Protein AF-A0AAJ2TMD1-F1 (afdb_monomer_lite)

Radius of gyration: 14.56 Å; chains: 1; bounding box: 56×27×28 Å

Organism: Stenotrophomonas maltophilia (NCBI:txid40324)

Foldseek 3Di:
DDPDPPDFFDAALPPRHTHDPDPPQKDWDWDDQPPDIAIFIHGPVVCVVCPDDHDLVVVLSSRLSNQVVVHDVSSVVSCVRSDDPDD

Secondary structure (DSSP, 8-state):
-------PPEEPTTT--EE-S-TTSEEEEEEEETTEEEEEEEEHHHHHHT-S---HHHHHHHHHHHHHHH-HHHHHHHHHHHS----

pLDDT: mean 85.96, std 13.59, range [38.62, 97.5]

Sequence (87 aa):
MSRRPVVEPIACDCCGKPLLPVFGTFHRVEREFGWASLPYVLCGDCALQHRGNPSEARVREWIMTRAARAGADWLRAVTNVVTPHGS

Structure (mmCIF, N/CA/C/O backbone):
data_AF-A0AAJ2TMD1-F1
#
_entry.id   AF-A0AAJ2TMD1-F1
#
loop_
_atom_site.group_PDB
_atom_site.id
_atom_site.type_symbol
_atom_site.label_atom_id
_atom_site.label_alt_id
_atom_site.label_comp_id
_atom_site.label_asym_id
_atom_site.label_entity_id
_atom_site.label_seq_id
_atom_site.pdbx_PDB_ins_code
_atom_site.Cartn_x
_atom_site.Cartn_y
_atom_site.Cartn_z
_atom_site.occupancy
_atom_site.B_iso_or_equiv
_atom_site.auth_seq_id
_atom_site.auth_comp_id
_atom_site.auth_asym_id
_atom_site.auth_atom_id
_atom_site.pdbx_PDB_model_num
ATOM 1 N N 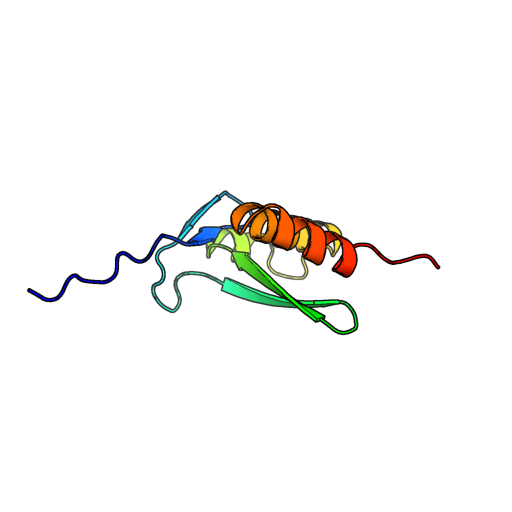. MET A 1 1 ? -32.901 -10.941 12.409 1.00 44.81 1 MET A N 1
ATOM 2 C CA . MET A 1 1 ? -32.192 -9.676 12.103 1.00 44.81 1 MET A CA 1
ATOM 3 C C . MET A 1 1 ? -30.811 -10.023 11.570 1.00 44.81 1 MET A C 1
ATOM 5 O O . MET A 1 1 ? -29.980 -10.484 12.340 1.00 44.81 1 MET A O 1
ATOM 9 N N . SER A 1 2 ? -30.585 -9.891 10.262 1.00 51.00 2 SER A N 1
ATOM 10 C CA . SER A 1 2 ? -29.262 -10.137 9.677 1.00 51.00 2 SER A CA 1
ATOM 11 C C . SER A 1 2 ? -28.376 -8.930 9.991 1.00 51.00 2 SER A C 1
ATOM 13 O O . SER A 1 2 ? -28.680 -7.821 9.549 1.00 51.00 2 SER A O 1
ATOM 15 N N . ARG A 1 3 ? -27.345 -9.100 10.831 1.00 61.50 3 ARG A N 1
ATOM 16 C CA . ARG A 1 3 ? -26.365 -8.034 11.083 1.00 61.50 3 ARG A CA 1
ATOM 17 C C . ARG A 1 3 ? -25.631 -7.799 9.767 1.00 61.50 3 ARG A C 1
ATOM 19 O O . ARG A 1 3 ? -24.936 -8.694 9.296 1.00 61.50 3 ARG A O 1
ATOM 26 N N . ARG A 1 4 ? -25.809 -6.623 9.155 1.00 62.78 4 ARG A N 1
ATOM 27 C CA . ARG A 1 4 ? -24.954 -6.219 8.033 1.00 62.78 4 ARG A CA 1
ATOM 28 C C . ARG A 1 4 ? -23.500 -6.310 8.513 1.00 62.78 4 ARG A C 1
ATOM 30 O O . ARG A 1 4 ? -23.223 -5.782 9.593 1.00 62.78 4 ARG A O 1
ATOM 37 N N . PRO A 1 5 ? -22.601 -6.976 7.772 1.00 61.00 5 PRO A N 1
ATOM 38 C CA . PRO A 1 5 ? -21.191 -6.955 8.116 1.00 61.00 5 PRO A CA 1
ATOM 39 C C . PRO A 1 5 ? -20.733 -5.496 8.172 1.00 61.00 5 PRO A C 1
ATOM 41 O O . PRO A 1 5 ? -20.966 -4.727 7.237 1.00 61.00 5 PRO A O 1
ATOM 44 N N . VAL A 1 6 ? -20.144 -5.106 9.301 1.00 65.50 6 VAL A N 1
ATOM 45 C CA . VAL A 1 6 ? -19.471 -3.814 9.428 1.00 65.50 6 VAL A CA 1
ATOM 46 C C . VAL A 1 6 ? -18.206 -3.942 8.597 1.00 65.50 6 VAL A C 1
ATOM 48 O O . VAL A 1 6 ? -17.284 -4.655 8.981 1.00 65.50 6 VAL A O 1
ATOM 51 N N . VAL A 1 7 ? -18.201 -3.336 7.413 1.00 64.44 7 VAL A N 1
ATOM 52 C CA . VAL A 1 7 ? -17.001 -3.317 6.583 1.00 64.44 7 VAL A CA 1
ATOM 53 C C . VAL A 1 7 ? -16.155 -2.147 7.054 1.00 64.44 7 VAL A C 1
ATOM 55 O O . VAL A 1 7 ? -16.546 -0.991 6.884 1.00 64.44 7 VAL A O 1
ATOM 58 N N . GLU A 1 8 ? -15.030 -2.449 7.695 1.00 68.62 8 GLU A N 1
ATOM 59 C CA . GLU A 1 8 ? -14.090 -1.417 8.115 1.00 68.62 8 GLU A CA 1
ATOM 60 C C . GLU A 1 8 ? -13.553 -0.669 6.883 1.00 68.62 8 GLU A C 1
ATOM 62 O O . GLU A 1 8 ? -13.181 -1.303 5.887 1.00 68.62 8 GLU A O 1
ATOM 67 N N . PRO A 1 9 ? -13.537 0.677 6.903 1.00 74.06 9 PRO A N 1
ATOM 68 C CA . PRO A 1 9 ? -13.002 1.457 5.797 1.00 74.06 9 PRO A CA 1
ATOM 69 C C . PRO A 1 9 ? -11.529 1.124 5.550 1.00 74.06 9 PRO A C 1
ATOM 71 O O . PRO A 1 9 ? -10.718 1.096 6.474 1.00 74.06 9 PRO A O 1
ATOM 74 N N . ILE A 1 10 ? -11.157 0.947 4.284 1.00 86.56 10 ILE A N 1
ATOM 75 C CA . ILE A 1 10 ? -9.749 0.819 3.896 1.00 86.56 10 ILE A CA 1
ATOM 76 C C . ILE A 1 10 ? -9.157 2.225 3.867 1.00 86.56 10 ILE A C 1
ATOM 78 O O . ILE A 1 10 ? -9.746 3.115 3.275 1.00 86.56 10 ILE A O 1
ATOM 82 N N . ALA A 1 11 ? -7.987 2.466 4.448 1.00 91.94 11 ALA A N 1
ATOM 83 C CA . ALA A 1 11 ? -7.338 3.774 4.339 1.00 91.94 11 ALA A CA 1
ATOM 84 C C . ALA A 1 11 ? -6.456 3.879 3.080 1.00 91.94 11 ALA A C 1
ATOM 86 O O . ALA A 1 11 ? -5.811 2.909 2.675 1.00 91.94 11 ALA A O 1
ATOM 87 N N . CYS A 1 12 ? -6.388 5.076 2.487 1.00 94.56 12 CYS A N 1
ATOM 88 C CA . CYS A 1 12 ? -5.418 5.417 1.445 1.00 94.56 12 CYS A CA 1
ATOM 89 C C . CYS A 1 12 ? -3.992 5.282 1.995 1.00 94.56 12 CYS A C 1
ATOM 91 O O . CYS A 1 12 ? -3.683 5.781 3.082 1.00 94.56 12 CYS A O 1
ATOM 93 N N . ASP A 1 13 ? -3.108 4.619 1.260 1.00 96.81 13 ASP A N 1
ATOM 94 C CA . ASP A 1 13 ? -1.725 4.388 1.687 1.00 96.81 13 ASP A CA 1
ATOM 95 C C . ASP A 1 13 ? -0.828 5.618 1.481 1.00 96.81 13 ASP A C 1
ATOM 97 O O . ASP A 1 13 ? 0.251 5.683 2.056 1.00 96.81 13 ASP A O 1
ATOM 101 N N . CYS A 1 14 ? -1.294 6.626 0.734 1.00 96.50 14 CYS A N 1
ATOM 102 C CA . CYS A 1 14 ? -0.591 7.901 0.575 1.00 96.50 14 CYS A CA 1
ATOM 103 C C . CYS A 1 14 ? -1.013 8.956 1.608 1.00 96.50 14 CYS A C 1
ATOM 105 O O . CYS A 1 14 ? -0.157 9.595 2.208 1.00 96.50 14 CYS A O 1
ATOM 107 N N . CYS A 1 15 ? -2.319 9.172 1.806 1.00 95.56 15 CYS A N 1
ATOM 108 C CA . CYS A 1 15 ? -2.828 10.292 2.616 1.00 95.56 15 CYS A CA 1
ATOM 109 C C . CYS A 1 15 ? -3.655 9.872 3.839 1.00 95.56 15 CYS A C 1
ATOM 111 O O . CYS A 1 15 ? -4.144 10.726 4.569 1.00 95.56 15 CYS A O 1
ATOM 113 N N . GLY A 1 16 ? -3.878 8.572 4.053 1.00 94.25 16 GLY A N 1
ATOM 114 C CA . GLY A 1 16 ? -4.655 8.068 5.191 1.00 94.25 16 GLY A CA 1
ATOM 115 C C . GLY A 1 16 ? -6.169 8.275 5.105 1.00 94.25 16 GLY A C 1
ATOM 116 O O . GLY A 1 16 ? -6.882 7.751 5.955 1.00 94.25 16 GLY A O 1
ATOM 117 N N . LYS A 1 17 ? -6.678 8.973 4.076 1.00 92.62 17 LYS A N 1
ATOM 118 C CA . LYS A 1 17 ? -8.120 9.178 3.854 1.00 92.62 17 LYS A CA 1
ATOM 119 C C . LYS A 1 17 ? -8.867 7.836 3.919 1.00 92.62 17 LYS A C 1
ATOM 121 O O . LYS A 1 17 ? -8.465 6.919 3.195 1.00 92.62 17 LYS A O 1
ATOM 126 N N . PRO A 1 18 ? -9.930 7.705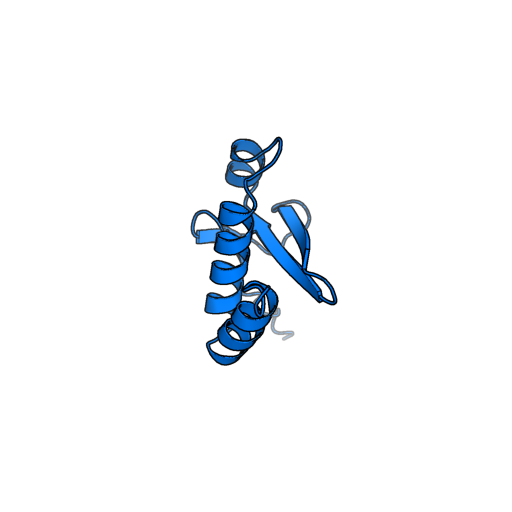 4.734 1.00 90.31 18 PRO A N 1
ATOM 127 C CA . PRO A 1 18 ? -10.752 6.504 4.748 1.00 90.31 18 PRO A CA 1
ATOM 128 C C . PRO A 1 18 ? -11.478 6.368 3.408 1.00 90.31 18 PRO A C 1
ATOM 130 O O . PRO A 1 18 ? -12.035 7.329 2.876 1.00 90.31 18 PRO A O 1
ATOM 133 N N . LEU A 1 19 ? -11.447 5.165 2.856 1.00 88.19 19 LEU A N 1
ATOM 134 C CA . LEU A 1 19 ? -12.023 4.795 1.575 1.00 88.19 19 LEU A CA 1
ATOM 135 C C . LEU A 1 19 ? -13.145 3.813 1.852 1.00 88.19 19 LEU A C 1
ATOM 137 O O . LEU A 1 19 ? -12.978 2.819 2.567 1.00 88.19 19 LEU A O 1
ATOM 141 N N . LEU A 1 20 ? -14.306 4.108 1.281 1.00 78.00 20 LEU A N 1
ATOM 142 C CA . LEU A 1 20 ? -15.402 3.167 1.334 1.00 78.00 20 LEU A CA 1
ATOM 143 C C . LEU A 1 20 ? -15.031 1.957 0.466 1.00 78.00 20 LEU A C 1
ATOM 145 O O . LEU A 1 20 ? -14.513 2.131 -0.636 1.00 78.00 20 LEU A O 1
ATOM 149 N N . PRO A 1 21 ? -15.320 0.731 0.916 1.00 69.06 21 PRO A N 1
ATOM 150 C CA . PRO A 1 21 ? -15.076 -0.497 0.166 1.00 69.06 21 PRO A CA 1
ATOM 151 C C . PRO A 1 21 ? -16.120 -0.680 -0.954 1.00 69.06 21 PRO A C 1
ATOM 153 O O . PRO A 1 21 ? -16.668 -1.760 -1.149 1.00 69.06 21 PRO A O 1
ATOM 156 N N . VAL A 1 22 ? -16.437 0.400 -1.672 1.00 69.50 22 VAL A N 1
ATOM 157 C CA . VAL A 1 22 ? -17.330 0.400 -2.830 1.00 69.50 22 VAL A C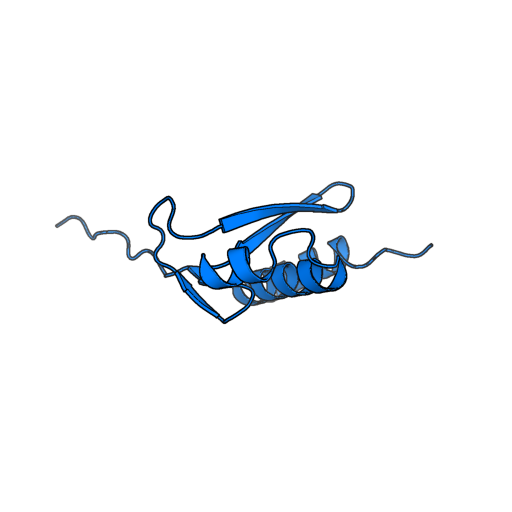A 1
ATOM 158 C C . VAL A 1 22 ? -16.466 0.323 -4.080 1.00 69.50 22 VAL A C 1
ATOM 160 O O . VAL A 1 22 ? -15.526 1.109 -4.246 1.00 69.50 22 VAL A O 1
ATOM 163 N N . PHE A 1 23 ? -16.784 -0.633 -4.954 1.00 61.62 23 PHE A N 1
ATOM 164 C CA . PHE A 1 23 ? -16.097 -0.829 -6.230 1.00 61.62 23 PHE A CA 1
ATOM 165 C C . PHE A 1 23 ? -15.942 0.493 -6.997 1.00 61.62 23 PHE A C 1
ATOM 167 O O . PHE A 1 23 ? -16.885 1.273 -7.109 1.00 61.62 23 PHE A O 1
ATOM 174 N N . GLY A 1 24 ? -14.736 0.738 -7.517 1.00 65.81 24 GLY A N 1
ATOM 175 C CA . GLY A 1 24 ? -14.424 1.896 -8.362 1.00 65.81 24 GLY A CA 1
ATOM 176 C C . GLY A 1 24 ? -14.074 3.196 -7.628 1.00 65.81 24 GLY A C 1
ATOM 177 O O . GLY A 1 24 ? -13.743 4.175 -8.285 1.00 65.81 24 GLY A O 1
ATOM 178 N N . THR A 1 25 ? -14.103 3.232 -6.291 1.00 77.06 25 THR A N 1
ATOM 179 C CA . THR A 1 25 ? -13.807 4.465 -5.523 1.00 77.06 25 THR A CA 1
ATOM 180 C C . THR A 1 25 ? -12.329 4.647 -5.158 1.00 77.06 25 THR A C 1
ATOM 182 O O . THR A 1 25 ? -11.921 5.717 -4.701 1.00 77.06 25 THR A O 1
ATOM 185 N N . PHE A 1 26 ? -11.511 3.616 -5.366 1.00 85.44 26 PHE A N 1
ATOM 186 C CA . PHE A 1 26 ? -10.083 3.629 -5.076 1.00 85.44 26 PHE A CA 1
ATOM 187 C C . PHE A 1 26 ? -9.296 2.788 -6.077 1.00 85.44 26 PHE A C 1
ATOM 189 O O . PHE A 1 26 ? -9.819 1.863 -6.699 1.00 85.44 26 PHE A O 1
ATOM 196 N N . HIS A 1 27 ? -8.010 3.097 -6.198 1.00 89.31 27 HIS A N 1
ATOM 197 C CA . HIS A 1 27 ? -7.082 2.393 -7.067 1.00 89.31 27 HIS A CA 1
ATOM 198 C C . HIS A 1 27 ? -6.288 1.395 -6.241 1.00 89.31 27 HIS A C 1
ATOM 200 O O . HIS A 1 27 ? -5.429 1.790 -5.453 1.00 89.31 27 HIS A O 1
ATOM 206 N N . ARG A 1 28 ? -6.575 0.105 -6.422 1.00 91.19 28 ARG A N 1
ATOM 207 C CA . ARG A 1 28 ? -5.727 -0.979 -5.926 1.00 91.19 28 ARG A CA 1
ATOM 208 C C . ARG A 1 28 ? -4.719 -1.340 -7.007 1.00 91.19 28 ARG A C 1
ATOM 210 O O . ARG A 1 28 ? -5.102 -1.584 -8.146 1.00 91.19 28 ARG A O 1
ATOM 217 N N . VAL A 1 29 ? -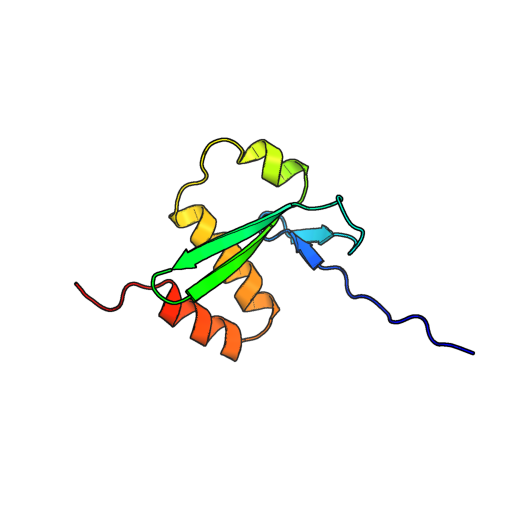3.451 -1.382 -6.631 1.00 91.69 29 VAL A N 1
ATOM 218 C CA . VAL A 1 29 ? -2.346 -1.754 -7.513 1.00 91.69 29 VAL A CA 1
ATOM 219 C C . VAL A 1 29 ? -1.557 -2.861 -6.841 1.00 91.69 29 VAL A C 1
ATOM 221 O O . VAL A 1 29 ? -1.389 -2.849 -5.623 1.00 91.69 29 VAL A O 1
ATOM 224 N N . GLU A 1 30 ? -1.078 -3.805 -7.638 1.00 93.75 30 GLU A N 1
ATOM 225 C CA . GLU A 1 30 ? -0.169 -4.857 -7.199 1.00 93.75 30 GLU A CA 1
ATOM 226 C C . GLU A 1 30 ? 1.213 -4.636 -7.812 1.00 93.75 30 GLU A C 1
ATOM 228 O O . GLU A 1 30 ? 1.339 -4.167 -8.948 1.00 93.75 30 GLU A O 1
ATOM 233 N N . ARG A 1 31 ? 2.257 -4.892 -7.022 1.00 92.94 31 ARG A N 1
ATOM 234 C CA . ARG A 1 31 ? 3.652 -4.707 -7.422 1.00 92.94 31 ARG A CA 1
ATOM 235 C C . ARG A 1 31 ? 4.461 -5.947 -7.114 1.00 92.94 31 ARG A C 1
ATOM 237 O O . ARG A 1 31 ? 4.387 -6.476 -6.009 1.00 92.94 31 ARG A O 1
ATOM 244 N N . GLU A 1 32 ? 5.254 -6.354 -8.091 1.00 92.75 32 GLU A N 1
ATOM 245 C CA . GLU A 1 32 ? 6.095 -7.541 -8.014 1.00 92.75 32 GLU A CA 1
ATOM 246 C C . GLU A 1 32 ? 7.404 -7.250 -7.267 1.00 92.75 32 GLU A C 1
ATOM 248 O O . GLU A 1 32 ? 8.060 -6.235 -7.497 1.00 92.75 32 GLU A O 1
ATOM 253 N N . PHE A 1 33 ? 7.776 -8.169 -6.377 1.00 88.69 33 PHE A N 1
ATOM 254 C CA . PHE A 1 33 ? 9.017 -8.196 -5.604 1.00 88.69 33 PHE A CA 1
ATOM 255 C C . PHE A 1 33 ? 9.592 -9.615 -5.657 1.00 88.69 33 PHE A C 1
ATOM 257 O O . PHE A 1 33 ? 9.454 -10.406 -4.721 1.00 88.69 33 PHE A O 1
ATOM 264 N N . GLY A 1 34 ? 10.202 -9.962 -6.792 1.00 86.69 34 GLY A N 1
ATOM 265 C CA . GLY A 1 34 ? 10.762 -11.293 -7.024 1.00 86.69 34 GLY A CA 1
ATOM 266 C C . GLY A 1 34 ? 9.681 -12.374 -7.026 1.00 86.69 34 GLY A C 1
ATOM 267 O O . GLY A 1 34 ? 8.964 -12.531 -8.006 1.00 86.69 34 GLY A O 1
ATOM 268 N N . TRP A 1 35 ? 9.569 -13.123 -5.928 1.00 86.31 35 TRP A N 1
ATOM 269 C CA . TRP A 1 35 ? 8.630 -14.242 -5.782 1.00 86.31 35 TRP A CA 1
ATOM 270 C C . TRP A 1 35 ? 7.261 -13.842 -5.204 1.00 86.31 35 TRP A C 1
ATOM 272 O O . TRP A 1 35 ? 6.370 -14.685 -5.109 1.00 86.31 35 TRP A O 1
ATOM 282 N N . ALA A 1 36 ? 7.086 -12.580 -4.803 1.00 89.50 36 ALA A N 1
ATOM 283 C CA . ALA A 1 36 ? 5.866 -12.085 -4.173 1.00 89.50 36 ALA A CA 1
ATOM 284 C C . ALA A 1 36 ? 5.251 -10.907 -4.940 1.00 89.50 36 ALA A C 1
ATOM 286 O O . ALA A 1 36 ? 5.953 -10.127 -5.581 1.00 89.50 36 ALA A O 1
ATOM 287 N N . SER A 1 37 ? 3.933 -10.745 -4.812 1.00 93.31 37 SER A N 1
ATOM 288 C CA . SER A 1 37 ? 3.199 -9.556 -5.248 1.00 93.31 37 SER A CA 1
ATOM 289 C C . SER A 1 37 ? 2.588 -8.873 -4.029 1.00 93.31 37 SER A C 1
ATOM 291 O O . SER A 1 37 ? 1.908 -9.515 -3.225 1.00 93.31 37 SER A O 1
ATOM 293 N N . LEU A 1 38 ? 2.856 -7.578 -3.859 1.00 95.50 38 LEU A N 1
ATOM 294 C CA . LEU A 1 38 ? 2.404 -6.798 -2.711 1.00 95.50 38 LEU A CA 1
ATOM 295 C C . LEU A 1 38 ? 1.466 -5.669 -3.155 1.00 95.50 38 LEU A C 1
ATOM 297 O O . LEU A 1 38 ? 1.812 -4.902 -4.062 1.00 95.50 38 LEU A O 1
ATOM 301 N N . PRO A 1 39 ? 0.281 -5.535 -2.527 1.00 94.62 39 PRO A N 1
ATOM 302 C CA . PRO A 1 39 ? -0.682 -4.520 -2.912 1.00 94.62 39 PRO A CA 1
ATOM 303 C C . PRO A 1 39 ? -0.429 -3.180 -2.214 1.00 94.62 39 PRO A C 1
ATOM 305 O O . PRO A 1 39 ? 0.021 -3.126 -1.070 1.00 94.62 39 PRO A O 1
ATOM 308 N N . TYR A 1 40 ? -0.857 -2.100 -2.860 1.00 94.88 40 TYR A N 1
ATOM 309 C CA . TYR A 1 40 ? -1.163 -0.822 -2.218 1.00 94.88 40 TYR A CA 1
ATOM 310 C C . TYR A 1 40 ? -2.467 -0.236 -2.781 1.00 94.88 40 TYR A C 1
ATOM 312 O O . TYR A 1 40 ? -2.947 -0.633 -3.846 1.00 94.88 40 TYR A O 1
ATOM 320 N N . VAL A 1 41 ? -3.072 0.697 -2.046 1.00 94.38 41 VAL A N 1
ATOM 321 C CA . VAL A 1 41 ? -4.351 1.335 -2.367 1.00 94.38 41 VAL A CA 1
ATOM 322 C C . VAL A 1 41 ? -4.244 2.849 -2.237 1.00 94.38 41 VAL A C 1
ATOM 324 O O . VAL A 1 41 ? -3.866 3.374 -1.189 1.00 94.38 41 VAL A O 1
ATOM 327 N N . LEU A 1 42 ? -4.658 3.560 -3.282 1.00 94.44 42 LEU A N 1
ATOM 328 C CA . LEU A 1 42 ? -4.723 5.019 -3.319 1.00 94.44 42 LEU A CA 1
ATOM 329 C C . LEU A 1 42 ? -6.162 5.503 -3.522 1.00 94.44 42 LEU A C 1
ATOM 331 O O . LEU A 1 42 ? -6.940 4.882 -4.249 1.00 94.44 42 LEU A O 1
ATOM 335 N N . CYS A 1 43 ? -6.512 6.646 -2.928 1.00 93.31 43 CYS A N 1
ATOM 336 C CA . CYS A 1 43 ? -7.710 7.380 -3.343 1.00 93.31 43 CYS A CA 1
ATOM 337 C C . CYS A 1 43 ? -7.541 7.920 -4.774 1.00 93.31 43 CYS A C 1
ATOM 339 O O . CYS A 1 43 ? -6.415 8.035 -5.263 1.00 93.31 43 CYS A O 1
ATOM 341 N N . GLY A 1 44 ? -8.650 8.290 -5.424 1.00 90.31 44 GLY A N 1
ATOM 342 C CA . GLY A 1 44 ? -8.628 8.878 -6.770 1.00 90.31 44 GLY A CA 1
ATOM 343 C C . GLY A 1 44 ? -7.679 10.075 -6.893 1.00 90.31 44 GLY A C 1
ATOM 344 O O . GLY A 1 44 ? -6.867 10.115 -7.811 1.00 90.31 44 GLY A O 1
ATOM 345 N N . ASP A 1 45 ? -7.700 10.988 -5.918 1.00 93.00 45 ASP A N 1
ATOM 346 C CA . ASP A 1 45 ? -6.853 12.189 -5.924 1.00 93.00 45 ASP A CA 1
ATOM 347 C C . ASP A 1 45 ? -5.354 11.836 -5.904 1.00 93.00 45 ASP A C 1
ATOM 349 O O . ASP A 1 45 ? -4.591 12.297 -6.750 1.00 93.00 45 ASP A O 1
ATOM 353 N N . CYS A 1 46 ? -4.926 10.956 -4.988 1.00 94.75 46 CYS A N 1
ATOM 354 C CA . CYS A 1 46 ? -3.530 10.517 -4.906 1.00 94.75 46 CYS A CA 1
ATOM 355 C C . CYS A 1 46 ? -3.116 9.693 -6.132 1.00 94.75 46 CYS A C 1
ATOM 357 O O . CYS A 1 46 ? -1.986 9.812 -6.599 1.00 94.75 46 CYS A O 1
ATOM 359 N N . ALA A 1 47 ? -4.015 8.866 -6.672 1.00 92.44 47 ALA A N 1
ATOM 360 C CA . ALA A 1 47 ? -3.740 8.100 -7.883 1.00 92.44 47 ALA A CA 1
ATOM 361 C C . ALA A 1 47 ? -3.535 9.014 -9.101 1.00 92.44 47 ALA A C 1
ATOM 363 O O . ALA A 1 47 ? -2.638 8.765 -9.904 1.00 92.44 47 ALA A O 1
ATOM 364 N N . LEU A 1 48 ? -4.323 10.089 -9.217 1.00 92.00 48 LEU A N 1
ATOM 365 C CA . LEU A 1 48 ? -4.152 11.109 -10.251 1.00 92.00 48 LEU A CA 1
ATOM 366 C C . LEU A 1 48 ? -2.861 11.906 -10.051 1.00 92.00 48 LEU A C 1
ATOM 368 O O . LEU A 1 48 ? -2.113 12.089 -11.008 1.00 92.00 48 LEU A O 1
ATOM 372 N N . GLN A 1 49 ? -2.569 12.327 -8.819 1.00 92.94 49 GLN A N 1
ATOM 373 C CA . GLN A 1 49 ? -1.360 13.083 -8.485 1.00 92.94 49 GLN A CA 1
ATOM 374 C C . GLN A 1 49 ? -0.075 12.305 -8.800 1.00 92.94 49 GLN A C 1
ATOM 376 O O . GLN A 1 49 ? 0.904 12.886 -9.260 1.00 92.94 49 GLN A O 1
ATOM 381 N N . HIS A 1 50 ? -0.073 10.992 -8.560 1.00 91.31 50 HIS A N 1
ATOM 382 C CA . HIS A 1 50 ? 1.078 10.118 -8.797 1.00 91.31 50 HIS A CA 1
ATOM 383 C C . HIS A 1 50 ? 0.995 9.334 -10.113 1.00 91.31 50 HIS A C 1
ATOM 385 O O . HIS A 1 50 ? 1.725 8.357 -10.309 1.00 91.31 50 HIS A O 1
ATOM 391 N N . ARG A 1 51 ? 0.111 9.742 -11.029 1.00 86.50 51 ARG A N 1
ATOM 392 C CA . ARG A 1 51 ? -0.002 9.135 -12.355 1.00 86.50 51 ARG A CA 1
ATOM 393 C C . ARG A 1 51 ? 1.303 9.335 -13.135 1.00 86.50 51 ARG A C 1
ATOM 395 O O . ARG A 1 51 ? 1.892 10.408 -13.101 1.00 86.50 51 ARG A O 1
ATOM 402 N N . GLY A 1 52 ? 1.734 8.317 -13.879 1.00 77.81 52 GLY A N 1
ATOM 403 C CA . GLY A 1 52 ? 2.845 8.430 -14.834 1.00 77.81 52 GLY A CA 1
ATOM 404 C C . GLY A 1 52 ? 3.982 7.457 -14.557 1.00 77.81 52 GLY A C 1
ATOM 405 O O . GLY A 1 52 ? 4.285 6.658 -15.429 1.00 77.81 52 GLY A O 1
ATOM 406 N N . ASN A 1 53 ? 4.565 7.478 -13.360 1.00 80.06 53 ASN A N 1
ATOM 407 C CA . ASN A 1 53 ? 5.375 6.393 -12.790 1.00 80.06 53 ASN A CA 1
ATOM 408 C C . ASN A 1 53 ? 5.847 6.852 -11.397 1.00 80.06 53 ASN A C 1
ATOM 410 O O . ASN A 1 53 ? 6.793 7.638 -11.311 1.00 80.06 53 ASN A O 1
ATOM 414 N N . PRO A 1 54 ? 5.194 6.458 -10.291 1.00 89.81 54 PRO A N 1
ATOM 415 C CA . PRO A 1 54 ? 5.736 6.760 -8.972 1.00 89.81 54 PRO A CA 1
ATOM 416 C C . PRO A 1 54 ? 7.096 6.071 -8.811 1.00 89.81 54 PRO A C 1
ATOM 418 O O . PRO A 1 54 ? 7.282 4.949 -9.285 1.00 89.81 54 PRO A O 1
ATOM 421 N N . SER A 1 55 ? 8.041 6.731 -8.135 1.00 92.19 55 SER A N 1
ATOM 422 C CA . SER A 1 55 ? 9.347 6.128 -7.856 1.00 92.19 55 SER A CA 1
ATOM 423 C C . SER A 1 55 ? 9.188 4.838 -7.050 1.00 92.19 55 SER A C 1
ATOM 425 O O . SER A 1 55 ? 8.257 4.702 -6.250 1.00 92.19 55 SER A O 1
ATOM 427 N N . GLU A 1 56 ? 10.119 3.895 -7.206 1.00 91.25 56 GLU A N 1
ATOM 428 C CA . GLU A 1 56 ? 10.084 2.654 -6.425 1.00 91.25 56 GLU A CA 1
ATOM 429 C C . GLU A 1 56 ? 10.096 2.916 -4.918 1.00 91.25 56 GLU A C 1
ATOM 431 O O . GLU A 1 56 ? 9.395 2.243 -4.171 1.00 91.25 56 GLU A O 1
ATOM 436 N N . ALA A 1 57 ? 10.858 3.919 -4.467 1.00 92.75 57 ALA A N 1
ATOM 437 C CA . ALA A 1 57 ? 10.884 4.322 -3.064 1.00 92.75 57 ALA A CA 1
ATOM 438 C C . ALA A 1 57 ? 9.482 4.704 -2.569 1.00 92.75 57 ALA A C 1
ATOM 440 O O . ALA A 1 57 ? 9.034 4.208 -1.539 1.00 92.75 57 ALA A O 1
ATOM 441 N N . ARG A 1 58 ? 8.742 5.497 -3.355 1.00 95.12 58 ARG A N 1
ATOM 442 C CA . ARG A 1 58 ? 7.375 5.899 -3.013 1.00 95.12 58 ARG A CA 1
ATOM 443 C C . ARG A 1 58 ? 6.414 4.710 -2.985 1.00 95.12 58 ARG A C 1
ATOM 445 O O . ARG A 1 58 ? 5.571 4.612 -2.101 1.00 95.12 58 ARG A O 1
ATOM 452 N N . VAL A 1 59 ? 6.554 3.794 -3.940 1.00 94.69 59 VAL A N 1
ATOM 453 C CA . VAL A 1 59 ? 5.773 2.552 -3.974 1.00 94.69 59 VAL A CA 1
ATOM 454 C C . VAL A 1 59 ? 6.046 1.698 -2.730 1.00 94.69 59 VAL A C 1
ATOM 456 O O . VAL A 1 59 ? 5.098 1.227 -2.100 1.00 94.69 59 VAL A O 1
ATOM 459 N N . ARG A 1 60 ? 7.320 1.536 -2.341 1.00 95.25 60 ARG A N 1
ATOM 460 C CA . ARG A 1 60 ? 7.712 0.816 -1.119 1.00 95.25 60 ARG A CA 1
ATOM 461 C C . ARG A 1 60 ? 7.094 1.464 0.122 1.00 95.25 60 ARG A C 1
ATOM 4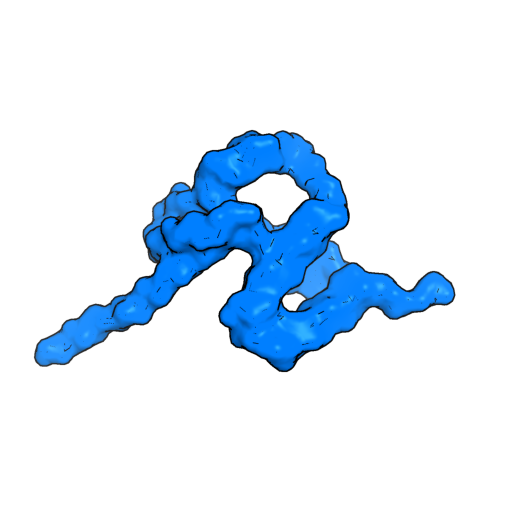63 O O . ARG A 1 60 ? 6.537 0.750 0.945 1.00 95.25 60 ARG A O 1
ATOM 470 N N . GLU A 1 61 ? 7.104 2.792 0.233 1.00 96.00 61 GLU A N 1
ATOM 471 C CA . GLU A 1 61 ? 6.464 3.505 1.351 1.00 96.00 61 GLU A CA 1
ATOM 472 C C . 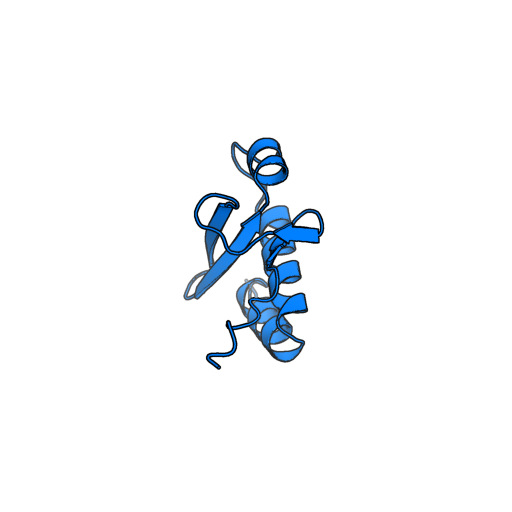GLU A 1 61 ? 4.966 3.184 1.485 1.00 96.00 61 GLU A C 1
ATOM 474 O O . GLU A 1 61 ? 4.489 2.915 2.591 1.00 96.00 61 GLU A O 1
ATOM 479 N N . TRP A 1 62 ? 4.211 3.170 0.382 1.00 97.50 62 TRP A N 1
ATOM 480 C CA . TRP A 1 62 ? 2.781 2.838 0.417 1.00 97.50 62 TRP A CA 1
ATOM 481 C C . TRP A 1 62 ? 2.528 1.390 0.840 1.00 97.50 62 TRP A C 1
ATOM 483 O O . TRP A 1 62 ? 1.644 1.124 1.656 1.00 97.50 62 TRP A O 1
ATOM 493 N N . ILE A 1 63 ? 3.333 0.457 0.334 1.00 96.69 63 ILE A N 1
ATOM 494 C CA . ILE A 1 63 ? 3.263 -0.959 0.709 1.00 96.69 63 ILE A CA 1
ATOM 495 C C . ILE A 1 63 ? 3.568 -1.138 2.200 1.00 96.69 63 ILE A C 1
ATOM 497 O O . ILE A 1 63 ? 2.819 -1.812 2.906 1.00 96.69 63 ILE A O 1
ATOM 501 N N . MET A 1 64 ? 4.614 -0.480 2.707 1.00 96.88 64 MET A N 1
ATOM 502 C CA . MET A 1 64 ? 4.972 -0.518 4.127 1.00 96.88 64 MET A CA 1
ATOM 503 C C . MET A 1 64 ? 3.885 0.103 5.009 1.00 96.88 64 MET A C 1
ATOM 505 O O . MET A 1 64 ? 3.544 -0.453 6.052 1.00 96.88 64 MET A O 1
ATOM 509 N N . THR A 1 65 ? 3.273 1.202 4.563 1.00 97.12 65 THR A N 1
ATOM 510 C CA . THR A 1 65 ? 2.139 1.844 5.248 1.00 97.12 65 THR A CA 1
ATOM 511 C C . THR A 1 65 ? 0.950 0.894 5.362 1.00 97.12 65 THR A C 1
ATOM 513 O O . THR A 1 65 ? 0.350 0.764 6.432 1.00 97.12 65 THR A O 1
ATOM 516 N N . ARG A 1 66 ? 0.623 0.186 4.276 1.00 95.19 66 ARG A N 1
ATOM 517 C CA . ARG A 1 66 ? -0.423 -0.840 4.280 1.00 95.19 66 ARG A CA 1
ATOM 518 C C . ARG A 1 66 ? -0.081 -1.989 5.217 1.00 95.19 66 ARG A C 1
ATOM 520 O O . ARG A 1 66 ? -0.943 -2.428 5.976 1.00 95.19 66 ARG A O 1
ATOM 527 N N . ALA A 1 67 ? 1.158 -2.466 5.172 1.00 95.44 67 ALA A N 1
ATOM 528 C CA . ALA A 1 67 ? 1.582 -3.591 5.984 1.00 95.44 67 ALA A CA 1
ATOM 529 C C . ALA A 1 67 ? 1.536 -3.263 7.484 1.00 95.44 67 ALA A C 1
ATOM 531 O O . ALA A 1 67 ? 1.039 -4.065 8.270 1.00 95.44 67 ALA A O 1
ATOM 532 N N . ALA A 1 68 ? 1.947 -2.050 7.863 1.00 95.25 68 ALA A N 1
ATOM 533 C CA . ALA A 1 68 ? 1.892 -1.570 9.240 1.00 95.25 68 ALA A CA 1
ATOM 534 C C . ALA A 1 68 ? 0.461 -1.557 9.803 1.00 95.25 68 ALA A C 1
ATOM 536 O O . ALA A 1 68 ? 0.254 -1.928 10.955 1.00 95.25 68 ALA A O 1
ATOM 537 N N . ARG A 1 69 ? -0.536 -1.193 8.983 1.00 93.19 69 ARG A N 1
ATOM 538 C CA . ARG A 1 69 ? -1.958 -1.209 9.375 1.00 93.19 69 ARG A CA 1
ATOM 539 C C . ARG A 1 69 ? -2.511 -2.621 9.580 1.00 93.19 69 ARG A C 1
ATOM 541 O O . ARG A 1 69 ? -3.435 -2.787 10.364 1.00 93.19 69 ARG A O 1
ATOM 548 N N . ALA A 1 70 ? -1.966 -3.619 8.884 1.00 91.62 70 ALA A N 1
ATOM 549 C CA . ALA A 1 70 ? -2.387 -5.013 9.022 1.00 91.62 70 ALA A CA 1
ATOM 550 C C . ALA A 1 70 ? -1.795 -5.699 10.268 1.00 91.62 70 ALA A C 1
ATOM 552 O O . ALA A 1 70 ? -2.327 -6.711 10.716 1.00 91.62 70 ALA A O 1
ATOM 553 N N . GLY A 1 71 ? -0.716 -5.152 10.834 1.00 93.75 71 GLY A N 1
ATOM 554 C CA . GLY A 1 71 ? -0.132 -5.606 12.095 1.00 93.75 71 GLY A CA 1
ATOM 555 C C . GLY A 1 71 ? 1.378 -5.825 12.031 1.00 93.75 71 GLY A C 1
ATOM 556 O O . GLY A 1 71 ? 1.985 -5.892 10.963 1.00 93.75 71 GLY A O 1
ATOM 557 N N . ALA A 1 72 ? 1.994 -5.951 13.208 1.00 94.75 72 ALA A N 1
ATOM 558 C CA . ALA A 1 72 ? 3.449 -5.990 13.358 1.00 94.75 72 ALA A CA 1
ATOM 559 C C . ALA A 1 72 ? 4.111 -7.209 12.691 1.00 94.75 72 ALA A C 1
ATOM 561 O O . ALA A 1 72 ? 5.192 -7.080 12.116 1.00 94.75 72 ALA A O 1
ATOM 562 N N . ASP A 1 73 ? 3.476 -8.382 12.743 1.00 96.25 73 ASP A N 1
ATOM 563 C CA . ASP A 1 73 ? 4.033 -9.593 12.129 1.00 96.25 73 ASP A CA 1
ATOM 564 C C . ASP A 1 73 ? 3.968 -9.534 10.603 1.00 96.25 73 ASP A C 1
ATOM 566 O O . ASP A 1 73 ? 4.942 -9.868 9.925 1.00 96.25 73 ASP A O 1
ATOM 570 N N . TRP A 1 74 ? 2.861 -9.025 10.058 1.00 93.94 74 TRP A N 1
ATOM 571 C CA . TRP A 1 74 ? 2.736 -8.813 8.620 1.00 93.94 74 TRP A CA 1
ATOM 572 C C . TRP A 1 74 ? 3.714 -7.748 8.121 1.00 93.94 74 TRP A C 1
ATOM 574 O O . TRP A 1 74 ? 4.399 -7.964 7.124 1.00 93.94 74 TRP A O 1
ATOM 584 N N . LEU A 1 75 ? 3.854 -6.637 8.851 1.00 96.31 75 LEU A N 1
ATOM 585 C CA . LEU A 1 75 ? 4.866 -5.622 8.568 1.00 96.31 75 LEU A CA 1
ATOM 586 C C . LEU A 1 75 ? 6.268 -6.233 8.505 1.00 96.31 75 LEU A C 1
ATOM 588 O O . LEU A 1 75 ? 6.990 -5.982 7.547 1.00 96.31 75 LEU A O 1
ATOM 592 N N . ARG A 1 76 ? 6.638 -7.073 9.479 1.00 95.56 76 ARG A N 1
ATOM 593 C CA . ARG A 1 76 ? 7.944 -7.749 9.504 1.00 95.56 76 ARG A CA 1
ATOM 594 C C . ARG A 1 76 ? 8.154 -8.635 8.275 1.00 95.56 76 ARG A C 1
ATOM 596 O O . ARG A 1 76 ? 9.222 -8.582 7.672 1.00 95.56 76 ARG A O 1
ATOM 603 N N . ALA A 1 77 ? 7.146 -9.419 7.893 1.00 94.06 77 ALA A N 1
ATOM 604 C CA . ALA A 1 77 ? 7.210 -10.263 6.702 1.00 94.06 77 ALA A CA 1
ATOM 605 C C . ALA A 1 77 ? 7.388 -9.429 5.424 1.00 94.06 77 ALA A C 1
ATOM 607 O O . ALA A 1 77 ? 8.258 -9.726 4.609 1.00 94.06 77 ALA A O 1
ATOM 608 N N . VAL A 1 78 ? 6.621 -8.346 5.282 1.00 95.19 78 VAL A N 1
ATOM 609 C CA . VAL A 1 78 ? 6.722 -7.436 4.136 1.00 95.19 78 VAL A CA 1
ATOM 610 C C . VAL A 1 78 ? 8.082 -6.740 4.086 1.00 95.19 78 VAL A C 1
ATOM 612 O O . VAL A 1 78 ? 8.658 -6.661 3.005 1.00 95.19 78 VAL A O 1
ATOM 615 N N . THR A 1 79 ? 8.645 -6.314 5.224 1.00 94.62 79 THR A N 1
ATOM 616 C CA . THR A 1 79 ? 10.003 -5.745 5.287 1.00 94.62 79 THR A CA 1
ATOM 617 C C . THR A 1 79 ? 11.031 -6.681 4.658 1.00 94.62 79 THR A C 1
ATOM 619 O O . THR A 1 79 ? 11.864 -6.221 3.880 1.00 94.62 79 THR A O 1
ATOM 622 N N . ASN A 1 80 ? 10.955 -7.986 4.944 1.00 92.50 80 ASN A N 1
ATOM 623 C CA . ASN A 1 80 ? 11.874 -8.978 4.377 1.00 92.50 80 ASN A CA 1
ATOM 624 C C . ASN A 1 80 ? 11.703 -9.135 2.858 1.00 92.50 80 ASN A C 1
ATOM 626 O O . ASN A 1 80 ? 12.667 -9.421 2.165 1.00 92.50 80 ASN A O 1
ATOM 630 N N . VAL A 1 81 ? 10.495 -8.924 2.329 1.00 91.81 81 VAL A N 1
ATOM 631 C CA . VAL A 1 81 ? 10.232 -8.993 0.883 1.00 91.81 81 VAL A CA 1
ATOM 632 C C . VAL A 1 81 ? 10.741 -7.748 0.152 1.00 91.81 81 VAL A C 1
ATOM 634 O O . VAL A 1 81 ? 11.303 -7.856 -0.935 1.00 91.81 81 VAL A O 1
ATOM 637 N N . VAL A 1 82 ? 10.530 -6.555 0.717 1.00 90.00 82 VAL A N 1
ATOM 638 C CA . VAL A 1 82 ? 10.848 -5.288 0.030 1.00 90.00 82 VAL A CA 1
ATOM 639 C C . VAL A 1 82 ? 12.287 -4.819 0.237 1.00 90.00 82 VAL A C 1
ATOM 641 O O . VAL A 1 82 ? 12.756 -3.961 -0.516 1.00 90.00 82 VAL A O 1
ATOM 644 N N . THR A 1 83 ? 12.976 -5.355 1.248 1.00 85.56 83 THR A N 1
ATOM 645 C CA . THR A 1 83 ? 14.399 -5.105 1.489 1.00 85.56 83 THR A CA 1
ATOM 646 C C . THR A 1 83 ? 15.202 -6.129 0.695 1.00 85.56 83 THR A C 1
ATOM 648 O O . THR A 1 83 ? 15.047 -7.323 0.941 1.00 85.56 83 THR A O 1
ATOM 651 N N . PRO A 1 84 ? 16.069 -5.711 -0.239 1.00 66.31 84 PRO A N 1
ATOM 652 C CA . PRO A 1 84 ? 16.950 -6.641 -0.926 1.00 66.31 84 PRO A CA 1
ATOM 653 C C . PRO A 1 84 ? 17.806 -7.381 0.106 1.00 66.31 84 PRO A C 1
ATOM 655 O O . PRO A 1 84 ? 18.564 -6.761 0.855 1.00 66.31 84 PRO A O 1
ATOM 658 N N . HIS A 1 85 ? 17.687 -8.704 0.163 1.00 60.38 85 HIS A N 1
ATOM 659 C CA . HIS A 1 85 ? 18.666 -9.523 0.860 1.00 60.38 85 HIS A CA 1
ATOM 660 C C . HIS A 1 85 ? 19.950 -9.489 0.029 1.00 60.38 85 HIS A C 1
ATOM 662 O O . HIS A 1 85 ? 20.012 -10.200 -0.959 1.00 60.38 85 HIS A O 1
ATOM 668 N N . GLY A 1 86 ? 20.890 -8.609 0.397 1.00 50.66 86 GLY A N 1
ATOM 669 C CA . GLY A 1 86 ? 22.312 -8.603 0.018 1.00 50.66 86 GLY A CA 1
ATOM 670 C C . GLY A 1 86 ? 22.682 -8.961 -1.430 1.00 50.66 86 GLY A C 1
ATOM 671 O O . GLY A 1 86 ? 22.538 -10.105 -1.850 1.00 50.66 86 GLY A O 1
ATOM 672 N N . SER A 1 87 ? 23.249 -7.985 -2.145 1.00 38.62 87 SER A N 1
ATOM 673 C CA . SER A 1 87 ? 24.076 -8.200 -3.342 1.00 38.62 87 SER A CA 1
ATOM 674 C C . SER A 1 87 ? 25.168 -9.251 -3.141 1.00 38.62 87 SER A C 1
ATOM 676 O O . SER A 1 87 ? 25.724 -9.300 -2.019 1.00 38.62 87 SER A O 1
#